Protein AF-A0A7Z9JHN6-F1 (afdb_monomer_lite)

Radius of gyration: 13.92 Å; chains: 1; bounding box: 30×19×33 Å

Foldseek 3Di:
DDDPDQQDVPDVDDGPVVVVVVVVVVVVVVVVVVVVVD

Sequence (38 aa):
MGHGCPFKKSTAKMRWKWKKKRTRRLQRKRRKMRARAK

Secondary structure (DSSP, 8-state):
---S-TT--SS-PPPHHHHHHHHHHHHHHHHHHHHHH-

pLDDT: mean 86.29, std 12.44, range [51.34, 98.06]

Structure (mmCIF, N/CA/C/O backbone):
data_AF-A0A7Z9JHN6-F1
#
_entry.id   AF-A0A7Z9JHN6-F1
#
loop_
_atom_site.group_PDB
_atom_site.id
_atom_site.type_symbol
_atom_site.label_atom_id
_atom_site.label_alt_id
_atom_site.label_comp_id
_atom_site.label_asym_id
_atom_site.label_entity_id
_atom_site.label_seq_id
_atom_site.pdbx_PDB_ins_code
_atom_site.Cartn_x
_atom_site.Cartn_y
_atom_site.Cartn_z
_atom_site.occupancy
_atom_site.B_iso_or_equiv
_atom_site.auth_seq_id
_atom_site.auth_comp_id
_atom_site.auth_asym_id
_atom_site.auth_atom_id
_atom_site.pdbx_PDB_model_num
ATOM 1 N N . MET A 1 1 ? -4.103 -15.051 2.152 1.00 51.34 1 MET A N 1
ATOM 2 C CA . MET A 1 1 ? -4.770 -13.804 2.614 1.00 51.34 1 MET A CA 1
ATOM 3 C C . MET A 1 1 ? -5.916 -14.142 3.573 1.00 51.34 1 MET A C 1
ATOM 5 O O . MET A 1 1 ? -7.006 -13.605 3.436 1.00 51.34 1 MET A O 1
ATOM 9 N N . GLY A 1 2 ? -5.694 -15.040 4.534 1.00 67.25 2 GLY A N 1
ATOM 10 C CA . GLY A 1 2 ? -6.711 -15.402 5.519 1.00 67.25 2 GLY A CA 1
ATOM 11 C C . GLY A 1 2 ? -6.355 -14.754 6.840 1.00 67.25 2 GLY A C 1
ATOM 12 O O . GLY A 1 2 ? -5.286 -15.053 7.333 1.00 67.25 2 GLY A O 1
ATOM 13 N N . HIS A 1 3 ? -7.187 -13.842 7.347 1.00 60.75 3 HIS A N 1
ATOM 14 C CA . HIS A 1 3 ? -7.239 -13.428 8.757 1.00 60.75 3 HIS A CA 1
ATOM 15 C C . HIS A 1 3 ? -8.494 -12.570 8.968 1.00 60.75 3 HIS A C 1
ATOM 17 O O . HIS A 1 3 ? -8.423 -11.351 8.816 1.00 60.75 3 HIS A O 1
ATOM 23 N N . GLY A 1 4 ? -9.617 -13.211 9.315 1.00 74.62 4 GLY A N 1
ATOM 24 C CA . GLY A 1 4 ? -10.832 -12.590 9.867 1.00 74.62 4 GLY A CA 1
ATOM 25 C C . GLY A 1 4 ? -11.451 -11.422 9.083 1.00 74.62 4 GLY A C 1
ATOM 26 O O . GLY A 1 4 ? -10.965 -11.005 8.039 1.00 74.62 4 GLY A O 1
ATOM 27 N N . CYS A 1 5 ? -12.549 -10.865 9.601 1.00 72.75 5 CYS A N 1
ATOM 28 C CA . CYS A 1 5 ? -13.146 -9.632 9.078 1.00 72.75 5 CYS A CA 1
ATOM 29 C C . CYS A 1 5 ? -12.194 -8.443 9.304 1.00 72.75 5 CYS A C 1
ATOM 31 O O . CYS A 1 5 ? -12.147 -7.909 10.414 1.00 72.75 5 CYS A O 1
ATOM 33 N N . PRO A 1 6 ? -11.470 -7.942 8.282 1.00 68.06 6 PRO A N 1
ATOM 34 C CA . PRO A 1 6 ? -10.436 -6.922 8.477 1.00 68.06 6 PRO A 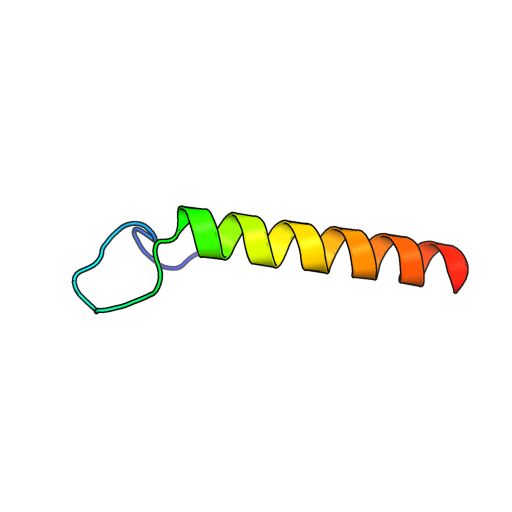CA 1
ATOM 35 C C . PRO A 1 6 ? -11.028 -5.538 8.783 1.00 68.06 6 PRO A C 1
ATOM 37 O O . PRO A 1 6 ? -10.303 -4.598 9.100 1.00 68.06 6 PRO A O 1
ATOM 40 N N . PHE A 1 7 ? -12.349 -5.400 8.652 1.00 68.38 7 PHE A N 1
ATOM 41 C CA . PHE A 1 7 ? -13.103 -4.209 9.015 1.00 68.38 7 PHE A CA 1
ATOM 42 C C . PHE A 1 7 ? -13.444 -4.147 10.505 1.00 68.38 7 PHE A C 1
ATOM 44 O O . PHE A 1 7 ? -13.786 -3.062 10.979 1.00 68.38 7 PHE A O 1
ATOM 51 N N . LYS A 1 8 ? 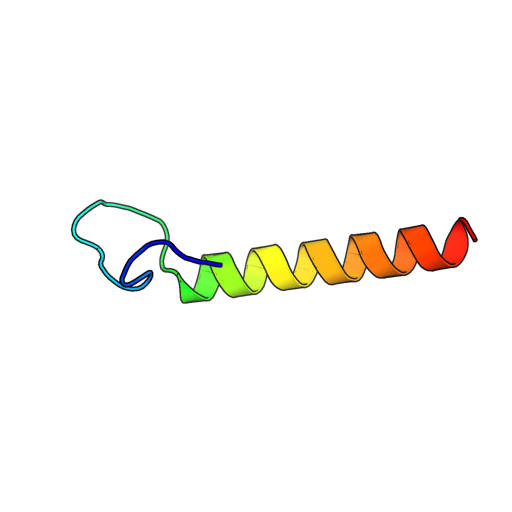-13.375 -5.274 11.231 1.00 76.69 8 LYS A N 1
ATOM 52 C CA . LYS A 1 8 ? -13.754 -5.332 12.643 1.00 76.69 8 LYS A CA 1
ATOM 53 C C . LYS A 1 8 ? -12.790 -4.444 13.434 1.00 76.69 8 LYS A C 1
ATOM 55 O O . LYS A 1 8 ? -11.576 -4.638 13.406 1.00 76.69 8 LYS A O 1
ATOM 60 N N . LYS A 1 9 ? -13.346 -3.438 14.106 1.00 78.31 9 LYS A N 1
ATOM 61 C CA . LYS A 1 9 ? -12.617 -2.466 14.933 1.00 78.31 9 LYS A CA 1
ATOM 62 C C . LYS A 1 9 ? -12.726 -2.781 16.430 1.00 78.31 9 LYS A C 1
ATOM 64 O O . LYS A 1 9 ? -12.616 -1.879 17.245 1.00 78.31 9 LYS A O 1
ATOM 69 N N . SER A 1 10 ? -12.920 -4.053 16.796 1.00 78.75 10 SER A N 1
ATOM 70 C CA . SER A 1 10 ? -12.927 -4.486 18.206 1.00 78.75 10 SER A CA 1
ATOM 71 C C . SER A 1 10 ? -11.614 -4.161 18.927 1.00 78.75 10 SER A C 1
ATOM 73 O O . SER A 1 10 ? -11.581 -4.002 20.134 1.00 78.75 10 SER A O 1
ATOM 75 N N . THR A 1 11 ? -10.532 -4.012 18.167 1.00 74.56 11 THR A N 1
ATOM 76 C CA . THR A 1 11 ? -9.269 -3.413 18.607 1.00 74.56 11 THR A CA 1
ATOM 77 C C . THR A 1 11 ? -9.112 -2.031 17.970 1.00 74.56 11 THR A C 1
ATOM 79 O O . THR A 1 11 ? -9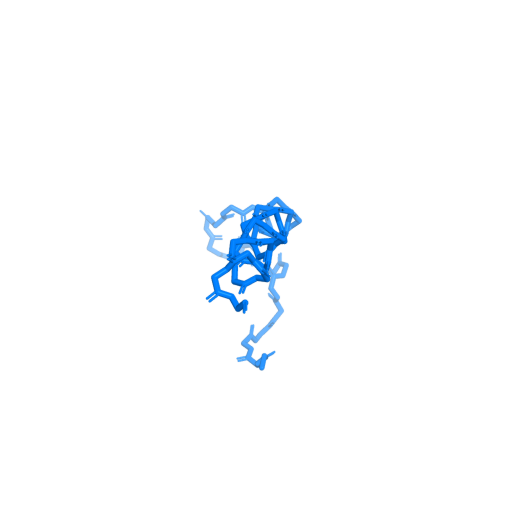.448 -1.895 16.787 1.00 74.56 11 THR A O 1
ATOM 82 N N . ALA A 1 12 ? -8.528 -1.056 18.680 1.00 74.75 12 ALA A N 1
ATOM 83 C CA . ALA A 1 12 ? -8.246 0.315 18.218 1.00 74.75 12 ALA A CA 1
ATOM 84 C C . ALA A 1 12 ? -7.173 0.386 17.101 1.00 74.75 12 ALA A C 1
ATOM 86 O O . ALA A 1 12 ? -6.136 1.034 17.207 1.00 74.75 12 ALA A O 1
ATOM 87 N N . LYS A 1 13 ? -7.404 -0.322 15.993 1.00 83.19 13 LYS A N 1
ATOM 88 C CA . LYS A 1 13 ? -6.518 -0.398 14.830 1.00 83.19 13 LYS A CA 1
ATOM 89 C C . LYS A 1 13 ? -6.885 0.677 13.809 1.00 83.19 13 LYS A C 1
ATOM 91 O O . LYS A 1 13 ? -8.051 1.030 13.617 1.00 83.19 13 LYS A O 1
ATOM 96 N N . MET A 1 14 ? -5.880 1.132 13.060 1.00 82.75 14 MET A N 1
ATOM 97 C CA . MET A 1 14 ? -6.076 2.029 11.920 1.00 82.75 14 MET A CA 1
ATOM 98 C C . MET A 1 14 ? -7.109 1.449 10.939 1.00 82.75 14 MET A C 1
ATOM 100 O O . MET A 1 14 ? -7.026 0.281 10.547 1.00 82.75 14 MET A O 1
ATOM 104 N N . ARG A 1 15 ? -8.059 2.284 10.494 1.00 88.94 15 ARG A N 1
ATOM 105 C CA . ARG A 1 15 ? -9.140 1.879 9.577 1.00 88.94 15 ARG A CA 1
ATOM 106 C C . ARG A 1 15 ? -8.572 1.137 8.365 1.00 88.94 15 ARG A C 1
ATOM 108 O O . ARG A 1 15 ? -7.731 1.658 7.629 1.00 88.94 15 ARG A O 1
ATOM 115 N N . TRP A 1 16 ? -9.111 -0.051 8.111 1.00 89.44 16 TRP A N 1
ATOM 116 C CA . TRP A 1 16 ? -8.682 -0.942 7.033 1.00 89.44 16 TRP A CA 1
ATOM 117 C C . TRP A 1 16 ? -8.560 -0.269 5.662 1.00 89.44 16 TRP A C 1
ATOM 119 O O . TRP A 1 16 ? -7.586 -0.501 4.952 1.00 89.44 16 TRP A O 1
ATOM 129 N N . LYS A 1 17 ? -9.498 0.618 5.301 1.00 90.25 17 LYS A N 1
ATOM 130 C CA . LYS A 1 17 ? -9.463 1.377 4.037 1.00 90.25 17 LYS A CA 1
ATOM 131 C C . LYS A 1 17 ? -8.143 2.147 3.872 1.00 90.25 17 LYS A C 1
ATOM 133 O O . LYS A 1 17 ? -7.513 2.074 2.816 1.00 90.25 17 LYS A O 1
ATOM 138 N N . TRP A 1 18 ? -7.688 2.820 4.928 1.00 91.62 18 TRP A N 1
ATOM 139 C CA . TRP A 1 18 ? -6.436 3.577 4.922 1.00 91.62 18 TRP A CA 1
ATOM 140 C C . TRP A 1 18 ? -5.216 2.657 4.924 1.00 91.62 18 TRP A C 1
ATOM 142 O O . TRP A 1 18 ? -4.281 2.893 4.156 1.00 91.62 18 TRP A O 1
ATOM 152 N N . LYS A 1 19 ? -5.265 1.548 5.679 1.00 91.56 19 LYS A N 1
ATOM 153 C CA . LYS A 1 19 ? -4.233 0.496 5.635 1.00 91.56 19 LYS A CA 1
ATOM 154 C C . LYS A 1 19 ? -4.065 -0.055 4.214 1.00 91.56 19 LYS A C 1
ATOM 156 O O . LYS A 1 19 ? -2.953 -0.067 3.696 1.00 91.56 19 LYS A O 1
ATOM 161 N N . LYS A 1 20 ? -5.170 -0.419 3.551 1.00 93.38 20 LYS A N 1
ATOM 162 C CA . LYS A 1 20 ? -5.199 -0.934 2.172 1.00 93.38 20 LYS A CA 1
ATOM 163 C C . LYS A 1 20 ? -4.677 0.101 1.165 1.00 93.38 20 LYS A C 1
ATOM 165 O O . LYS A 1 20 ? -3.926 -0.257 0.260 1.00 93.38 20 LYS A O 1
ATOM 170 N N . LYS A 1 21 ? -5.017 1.389 1.322 1.00 96.31 21 LYS A N 1
ATOM 171 C CA . LYS A 1 21 ? -4.477 2.470 0.469 1.00 96.31 21 LYS A CA 1
ATOM 172 C C . LYS A 1 21 ? -2.958 2.607 0.634 1.00 96.31 21 LYS A C 1
ATOM 174 O O . LYS A 1 21 ? -2.244 2.703 -0.365 1.00 96.31 21 LYS A O 1
ATOM 179 N N . ARG A 1 22 ? -2.462 2.569 1.877 1.00 96.44 22 ARG A N 1
ATOM 180 C CA . ARG A 1 22 ? -1.030 2.666 2.202 1.00 96.44 22 ARG A CA 1
ATOM 181 C C . ARG A 1 22 ? -0.239 1.495 1.611 1.00 96.44 22 ARG A C 1
ATOM 183 O O . ARG A 1 22 ? 0.745 1.725 0.910 1.00 96.44 22 ARG A O 1
ATOM 190 N N . THR A 1 23 ? -0.694 0.258 1.816 1.00 95.50 23 THR A N 1
ATOM 191 C CA . THR A 1 23 ? 0.013 -0.934 1.315 1.00 95.50 23 THR A CA 1
ATOM 192 C C . THR A 1 23 ? 0.033 -0.997 -0.212 1.00 95.50 23 THR A C 1
ATOM 194 O O . THR A 1 23 ? 1.086 -1.272 -0.784 1.00 95.50 23 THR A O 1
ATOM 197 N N . ARG A 1 24 ? -1.066 -0.640 -0.895 1.00 97.44 24 ARG A N 1
ATOM 198 C CA . ARG A 1 24 ? -1.108 -0.571 -2.371 1.00 97.44 24 ARG A CA 1
ATOM 199 C C . ARG A 1 24 ? -0.095 0.423 -2.952 1.00 97.44 24 ARG A C 1
ATOM 201 O O . ARG A 1 24 ? 0.553 0.110 -3.950 1.00 97.44 24 ARG A O 1
ATOM 208 N N . ARG A 1 25 ? 0.078 1.601 -2.335 1.00 98.00 25 ARG A N 1
ATOM 209 C CA . ARG A 1 25 ? 1.083 2.596 -2.767 1.00 98.00 25 ARG A CA 1
ATOM 210 C C . ARG A 1 25 ? 2.506 2.048 -2.644 1.00 98.00 25 ARG A C 1
ATOM 212 O O . ARG A 1 25 ? 3.284 2.158 -3.589 1.00 98.00 25 ARG A O 1
ATOM 219 N N . LEU A 1 26 ? 2.818 1.409 -1.517 1.00 97.75 26 LEU A N 1
ATOM 220 C CA . LEU A 1 26 ? 4.127 0.796 -1.286 1.00 97.75 26 LEU A CA 1
ATOM 221 C C . LEU A 1 26 ? 4.412 -0.332 -2.287 1.00 97.75 26 LEU A C 1
ATOM 223 O O . LEU A 1 26 ? 5.499 -0.400 -2.855 1.00 97.75 26 LEU A O 1
ATOM 227 N N . GLN A 1 27 ? 3.418 -1.180 -2.555 1.00 97.75 27 GLN A N 1
ATOM 228 C CA 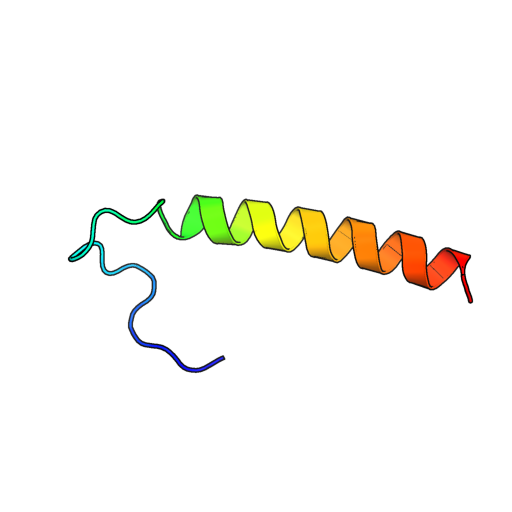. GLN A 1 27 ? 3.553 -2.293 -3.494 1.00 97.75 27 GLN A CA 1
ATOM 229 C C . GLN A 1 27 ? 3.801 -1.805 -4.931 1.00 97.75 27 GLN A C 1
ATOM 231 O O . GLN A 1 27 ? 4.633 -2.379 -5.630 1.00 97.75 27 GLN A O 1
ATOM 236 N N . ARG A 1 28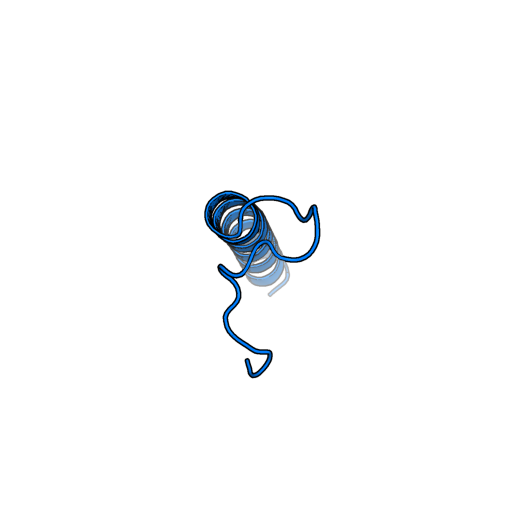 ? 3.147 -0.710 -5.358 1.00 97.88 28 ARG A N 1
ATOM 237 C CA . ARG A 1 28 ? 3.418 -0.058 -6.655 1.00 97.88 28 ARG A CA 1
ATOM 238 C C . ARG A 1 28 ? 4.848 0.484 -6.741 1.00 97.88 28 ARG A C 1
ATOM 240 O O . ARG A 1 28 ? 5.508 0.237 -7.746 1.00 97.88 28 ARG A O 1
ATOM 247 N N . LYS A 1 29 ? 5.342 1.163 -5.695 1.00 97.94 29 LYS A N 1
ATOM 248 C CA . LYS A 1 29 ? 6.737 1.645 -5.643 1.00 97.94 29 LYS A CA 1
ATOM 249 C C . LYS A 1 29 ? 7.732 0.488 -5.767 1.00 97.94 29 LYS A C 1
ATOM 251 O O . LYS A 1 29 ? 8.596 0.522 -6.634 1.00 97.94 29 LYS A O 1
ATOM 256 N N . ARG A 1 30 ? 7.552 -0.572 -4.969 1.00 98.06 30 ARG A N 1
ATOM 257 C CA . ARG A 1 30 ? 8.406 -1.773 -5.017 1.00 98.06 30 ARG A CA 1
ATOM 258 C C . ARG A 1 30 ? 8.381 -2.451 -6.388 1.00 98.06 30 ARG A C 1
ATOM 260 O O . ARG A 1 30 ? 9.419 -2.902 -6.852 1.00 98.06 30 ARG A O 1
ATOM 267 N N . ARG A 1 31 ? 7.221 -2.493 -7.053 1.00 97.81 31 ARG A N 1
ATOM 268 C CA . ARG A 1 31 ? 7.095 -3.057 -8.406 1.00 97.81 31 ARG A CA 1
ATOM 269 C C . ARG A 1 31 ? 7.894 -2.260 -9.436 1.00 97.81 31 ARG A C 1
ATOM 271 O O . ARG A 1 31 ? 8.620 -2.870 -10.206 1.00 97.81 31 ARG A O 1
ATOM 278 N N . LYS A 1 32 ? 7.804 -0.924 -9.409 1.00 97.81 32 LYS A N 1
ATOM 279 C CA . LYS A 1 32 ? 8.597 -0.055 -10.295 1.00 97.81 32 LYS A CA 1
ATOM 280 C C . LYS A 1 32 ? 10.099 -0.224 -10.066 1.00 97.81 32 LYS A C 1
ATOM 282 O O . LYS A 1 32 ? 10.833 -0.368 -11.028 1.00 97.81 32 LYS A O 1
ATOM 287 N N . MET A 1 33 ? 10.536 -0.258 -8.806 1.00 97.94 33 MET A N 1
ATOM 288 C CA . MET A 1 33 ? 11.949 -0.485 -8.474 1.00 97.94 33 MET A CA 1
ATOM 289 C C . MET A 1 33 ? 12.445 -1.840 -8.990 1.00 97.94 33 MET A C 1
ATOM 291 O O . MET A 1 33 ? 13.486 -1.900 -9.625 1.00 97.94 33 MET A O 1
ATOM 295 N N . ARG A 1 34 ? 11.671 -2.917 -8.795 1.00 97.69 34 ARG A N 1
ATOM 296 C CA . ARG A 1 34 ? 12.027 -4.251 -9.310 1.00 97.69 34 ARG A CA 1
ATOM 297 C C . ARG A 1 34 ? 12.075 -4.325 -10.830 1.00 97.69 34 ARG A C 1
ATOM 299 O O . ARG A 1 34 ? 12.874 -5.083 -11.346 1.00 97.69 34 ARG A O 1
ATOM 306 N N . ALA A 1 35 ? 11.220 -3.580 -11.526 1.00 95.81 35 ALA A N 1
ATOM 307 C CA . ALA A 1 35 ? 11.239 -3.527 -12.984 1.00 95.81 35 ALA A CA 1
ATOM 308 C C . ALA A 1 35 ? 12.440 -2.748 -13.541 1.00 95.81 35 ALA A C 1
ATOM 310 O O . ALA A 1 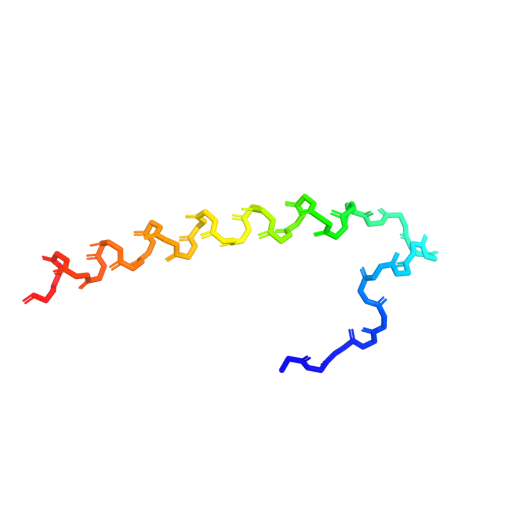35 ? 12.772 -2.950 -14.691 1.00 95.81 35 ALA A O 1
ATOM 311 N N . ARG A 1 36 ? 13.054 -1.857 -12.747 1.00 94.38 36 ARG A N 1
ATOM 312 C CA . ARG A 1 36 ? 14.293 -1.145 -13.111 1.00 94.38 36 ARG A CA 1
ATOM 313 C C . ARG A 1 36 ? 15.562 -1.933 -12.796 1.00 94.38 36 ARG A C 1
ATOM 315 O O . ARG A 1 36 ? 16.606 -1.634 -13.344 1.00 94.38 36 ARG A O 1
ATOM 322 N N . ALA A 1 37 ? 15.482 -2.828 -11.815 1.00 90.81 37 ALA A N 1
ATOM 323 C CA . ALA A 1 37 ? 16.593 -3.680 -11.401 1.00 90.81 37 ALA A CA 1
ATOM 324 C C . ALA A 1 37 ? 16.679 -4.980 -12.218 1.00 90.81 37 ALA A C 1
ATOM 326 O O . ALA A 1 37 ? 17.641 -5.723 -12.067 1.00 90.81 37 ALA A O 1
ATOM 327 N N . LYS A 1 38 ? 15.639 -5.271 -13.005 1.00 76.25 38 LYS A N 1
ATOM 328 C CA . LYS A 1 38 ? 15.664 -6.245 -14.093 1.00 76.25 38 LYS A CA 1
ATOM 329 C C . LYS A 1 38 ? 16.057 -5.518 -15.365 1.00 76.25 38 LYS A C 1
ATOM 331 O O . LYS A 1 38 ? 16.729 -6.166 -16.184 1.00 76.25 38 LYS A O 1
#